Protein AF-0000000067869178 (afdb_homodimer)

Solvent-accessible surface area (backbone atoms only — not comparable to full-atom values): 8579 Å² total; per-residue (Å²): 127,66,72,53,71,64,56,54,31,45,49,52,43,50,52,49,53,50,51,53,52,54,49,51,58,49,53,71,69,46,73,56,57,66,69,58,47,52,54,50,48,51,38,49,52,51,16,49,52,48,25,44,60,53,48,52,48,79,88,42,44,68,65,45,37,72,76,40,59,76,63,56,64,69,78,104,126,63,72,54,72,65,56,54,32,46,49,52,42,50,52,48,53,50,52,52,51,55,49,50,58,50,52,71,68,45,74,57,56,68,71,58,47,52,54,50,48,51,37,50,51,51,16,49,51,46,28,45,60,54,50,53,50,79,88,42,44,67,66,45,37,71,76,41,59,77,63,56,64,68,79,104

Structure (mmCIF, N/CA/C/O backbone):
data_AF-0000000067869178-model_v1
#
loop_
_entity.id
_entity.type
_entity.pdbx_description
1 polymer 'Uncharacterized protein'
#
loop_
_atom_site.group_PDB
_atom_site.id
_atom_site.type_symbol
_atom_site.label_atom_id
_atom_site.label_alt_id
_atom_site.label_comp_id
_atom_site.label_asym_id
_atom_site.label_entity_id
_atom_site.label_seq_id
_atom_site.pdbx_PDB_ins_code
_atom_site.Cartn_x
_atom_site.Cartn_y
_atom_site.Cartn_z
_atom_site.occupancy
_atom_site.B_iso_or_equiv
_atom_site.auth_seq_id
_atom_site.auth_comp_id
_atom_site.auth_asym_id
_atom_site.auth_atom_id
_atom_site.pdbx_PDB_model_num
ATOM 1 N N . MET A 1 1 ? -2.314 26.312 0.357 1 51.25 1 MET A N 1
ATOM 2 C CA . MET A 1 1 ? -2.102 26.172 1.794 1 51.25 1 MET A CA 1
ATOM 3 C C . MET A 1 1 ? -1.409 24.844 2.115 1 51.25 1 MET A C 1
ATOM 5 O O . MET A 1 1 ? -1.562 23.875 1.383 1 51.25 1 MET A O 1
ATOM 9 N N . PRO A 1 2 ? -0.366 24.859 2.973 1 54.59 2 PRO A N 1
ATOM 10 C CA . PRO A 1 2 ? 0.33 23.609 3.252 1 54.59 2 PRO A CA 1
ATOM 11 C C . PRO A 1 2 ? -0.616 22.5 3.697 1 54.59 2 PRO A C 1
ATOM 13 O O . PRO A 1 2 ? -1.562 22.75 4.449 1 54.59 2 PRO A O 1
ATOM 16 N N . LYS A 1 3 ? -0.671 21.391 3.021 1 64.12 3 LYS A N 1
ATOM 17 C CA . LYS A 1 3 ? -1.489 20.266 3.473 1 64.12 3 LYS A CA 1
ATOM 18 C C . LYS A 1 3 ? -1.084 19.828 4.875 1 64.12 3 LYS A C 1
ATOM 20 O O . LYS A 1 3 ? 0.106 19.75 5.191 1 64.12 3 LYS A O 1
ATOM 25 N N . ASP A 1 4 ? -2.152 19.766 5.68 1 86.44 4 ASP A N 1
ATOM 26 C CA . ASP A 1 4 ? -1.905 19.219 7.008 1 86.44 4 ASP A CA 1
ATOM 27 C C . ASP A 1 4 ? -1.456 17.766 6.93 1 86.44 4 ASP A C 1
ATOM 29 O O . ASP A 1 4 ? -1.734 17.078 5.945 1 86.44 4 ASP A O 1
ATOM 33 N N . THR A 1 5 ? -0.575 17.297 7.809 1 92.81 5 THR A N 1
ATOM 34 C CA . THR A 1 5 ? -0.018 15.945 7.824 1 92.81 5 THR A CA 1
ATOM 35 C C . THR A 1 5 ? -1.129 14.898 7.762 1 92.81 5 THR A C 1
ATOM 37 O O . THR A 1 5 ? -0.971 13.859 7.133 1 92.81 5 THR A O 1
ATOM 40 N N . HIS A 1 6 ? -2.26 15.242 8.352 1 93.31 6 HIS A N 1
ATOM 41 C CA . HIS A 1 6 ? -3.324 14.242 8.336 1 93.31 6 HIS A CA 1
ATOM 42 C C . HIS A 1 6 ? -3.91 14.086 6.941 1 93.31 6 HIS A C 1
ATOM 44 O O . HIS A 1 6 ? -4.305 12.977 6.551 1 93.31 6 HIS A O 1
ATOM 50 N N . GLU A 1 7 ? -3.939 15.156 6.199 1 93.38 7 GLU A N 1
ATOM 51 C CA . GLU A 1 7 ? -4.469 15.086 4.84 1 93.38 7 GLU A CA 1
ATOM 52 C C . GLU A 1 7 ? -3.594 14.203 3.955 1 93.38 7 GLU A C 1
ATOM 54 O O . GLU A 1 7 ? -4.105 13.445 3.131 1 93.38 7 GLU A O 1
ATOM 59 N N . LEU A 1 8 ? -2.354 14.289 4.141 1 95.44 8 LEU A N 1
ATOM 60 C CA . LEU A 1 8 ? -1.423 13.477 3.369 1 95.44 8 LEU A CA 1
ATOM 61 C C . LEU A 1 8 ? -1.544 12 3.752 1 95.44 8 LEU A C 1
ATOM 63 O O . LEU A 1 8 ? -1.558 11.125 2.881 1 95.44 8 LEU A O 1
ATOM 67 N N . ARG A 1 9 ? -1.657 11.742 5.043 1 96.44 9 ARG A N 1
ATOM 68 C CA . ARG A 1 9 ? -1.846 10.367 5.492 1 96.44 9 ARG A CA 1
ATOM 69 C C . ARG A 1 9 ? -3.148 9.789 4.949 1 96.44 9 ARG A C 1
ATOM 71 O O . ARG A 1 9 ? -3.184 8.641 4.496 1 96.44 9 ARG A O 1
ATOM 78 N N . PHE A 1 10 ? -4.137 10.586 4.961 1 96.75 10 PHE A N 1
ATOM 79 C CA . PHE A 1 10 ? -5.434 10.141 4.469 1 96.75 10 PHE A CA 1
ATOM 80 C C . PHE A 1 10 ? -5.379 9.859 2.971 1 96.75 10 PHE A C 1
ATOM 82 O O . PHE A 1 10 ? -5.973 8.898 2.49 1 96.75 10 PHE A O 1
ATOM 89 N N . GLU A 1 11 ? -4.707 10.695 2.303 1 96.5 11 GLU A N 1
ATOM 90 C CA . GLU A 1 11 ? -4.57 10.5 0.862 1 96.5 11 GLU A CA 1
ATOM 91 C C . GLU A 1 11 ? -3.846 9.195 0.551 1 96.5 11 GLU A C 1
ATOM 93 O O . GLU A 1 11 ? -4.281 8.422 -0.31 1 96.5 11 GLU A O 1
ATOM 98 N N . LEU A 1 12 ? -2.738 8.969 1.253 1 97.69 12 LEU A N 1
ATOM 99 C CA . LEU A 1 12 ? -2.029 7.711 1.037 1 97.69 12 LEU A CA 1
ATOM 100 C C . LEU A 1 12 ? -2.91 6.52 1.402 1 97.69 12 LEU A C 1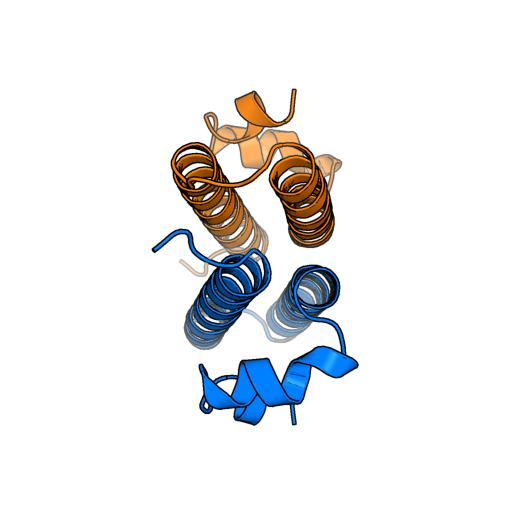
ATOM 102 O O . LEU A 1 12 ? -2.939 5.52 0.682 1 97.69 12 LEU A O 1
ATOM 106 N N . HIS A 1 13 ? -3.57 6.621 2.51 1 97.88 13 HIS A N 1
ATOM 107 C CA . HIS A 1 13 ? -4.508 5.574 2.908 1 97.88 13 HIS A CA 1
ATOM 108 C C . HIS A 1 13 ? -5.508 5.281 1.796 1 97.88 13 HIS A C 1
ATOM 110 O O . HIS A 1 13 ? -5.734 4.117 1.45 1 97.88 13 HIS A O 1
ATOM 116 N N . HIS A 1 14 ? -6.098 6.301 1.257 1 97.69 14 HIS A N 1
ATOM 117 C CA . HIS A 1 14 ? -7.074 6.152 0.185 1 97.69 14 HIS A CA 1
ATOM 118 C C . HIS A 1 14 ? -6.449 5.504 -1.046 1 97.69 14 HIS A C 1
ATOM 120 O O . HIS A 1 14 ? -7.051 4.617 -1.659 1 97.69 14 HIS A O 1
ATOM 126 N N . GLN A 1 15 ? -5.277 5.906 -1.408 1 98 15 GLN A N 1
ATOM 127 C CA . GLN A 1 15 ? -4.594 5.34 -2.564 1 98 15 GLN A CA 1
ATOM 128 C C . GLN A 1 15 ? -4.305 3.855 -2.359 1 98 15 GLN A C 1
ATOM 130 O O . GLN A 1 15 ? -4.434 3.057 -3.291 1 98 15 GLN A O 1
ATOM 135 N N . LEU A 1 16 ? -3.91 3.514 -1.132 1 98.25 16 LEU A N 1
ATOM 136 C CA . LEU A 1 16 ? -3.668 2.111 -0.808 1 98.25 16 LEU A CA 1
ATOM 137 C C . LEU A 1 16 ? -4.961 1.306 -0.884 1 98.25 16 LEU A C 1
ATOM 139 O O . LEU A 1 16 ? -4.984 0.218 -1.465 1 98.25 16 LEU A O 1
ATOM 143 N N . VAL A 1 17 ? -6.016 1.83 -0.285 1 97.44 17 VAL A N 1
ATOM 144 C CA . VAL A 1 17 ? -7.305 1.147 -0.325 1 97.44 17 VAL A CA 1
ATOM 145 C C . VAL A 1 17 ? -7.711 0.894 -1.774 1 97.44 17 VAL A C 1
ATOM 147 O O . VAL A 1 17 ? -8.133 -0.211 -2.123 1 97.44 17 VAL A O 1
ATOM 150 N N . THR A 1 18 ? -7.582 1.845 -2.582 1 97.88 18 THR A N 1
ATOM 151 C CA . THR A 1 18 ? -7.945 1.735 -3.992 1 97.88 18 THR A CA 1
ATOM 152 C C . THR A 1 18 ? -7.062 0.711 -4.699 1 97.88 18 THR A C 1
ATOM 154 O O . THR A 1 18 ? -7.559 -0.127 -5.453 1 97.88 18 THR A O 1
ATOM 157 N N . LEU A 1 19 ? -5.797 0.746 -4.465 1 98.31 19 LEU A N 1
ATOM 158 C CA . LEU A 1 19 ? -4.875 -0.198 -5.09 1 98.31 19 LEU A CA 1
ATOM 159 C C . LEU A 1 19 ? -5.219 -1.632 -4.703 1 98.31 19 LEU A C 1
ATOM 161 O O . LEU A 1 19 ? -5.301 -2.51 -5.562 1 98.31 19 LEU A O 1
ATOM 165 N N . TYR A 1 20 ? -5.418 -1.871 -3.432 1 97.75 20 TYR A N 1
ATOM 166 C CA . TYR A 1 20 ? -5.742 -3.219 -2.979 1 97.75 20 TYR A CA 1
ATOM 167 C C . TYR A 1 20 ? -7.078 -3.682 -3.549 1 97.75 20 TYR A C 1
ATOM 169 O O . TYR A 1 20 ? -7.234 -4.852 -3.91 1 97.75 20 TYR A O 1
ATOM 177 N N . ARG A 1 21 ? -8.07 -2.809 -3.582 1 96.06 21 ARG A N 1
ATOM 178 C CA . ARG A 1 21 ? -9.359 -3.146 -4.172 1 96.06 21 ARG A CA 1
ATOM 179 C C . ARG A 1 21 ? -9.211 -3.562 -5.629 1 96.06 21 ARG A C 1
ATOM 181 O O . ARG A 1 21 ? -9.734 -4.598 -6.043 1 96.06 21 ARG A O 1
ATOM 188 N N . ASP A 1 22 ? -8.508 -2.709 -6.406 1 96.12 22 ASP A N 1
ATOM 189 C CA . ASP A 1 22 ? -8.289 -3.012 -7.816 1 96.12 22 ASP A CA 1
ATOM 190 C C . ASP A 1 22 ? -7.559 -4.344 -7.984 1 96.12 22 ASP A C 1
ATOM 192 O O . ASP A 1 22 ? -7.859 -5.113 -8.898 1 96.12 22 ASP A O 1
ATOM 196 N N . PHE A 1 23 ? -6.621 -4.625 -7.086 1 96.75 23 PHE A N 1
ATOM 197 C CA . PHE A 1 23 ? -5.867 -5.867 -7.188 1 96.75 23 PHE A CA 1
ATOM 198 C C . PHE A 1 23 ? -6.758 -7.066 -6.891 1 96.75 23 PHE A C 1
ATOM 200 O O . PHE A 1 23 ? -6.66 -8.102 -7.555 1 96.75 23 PHE A O 1
ATOM 207 N N . PHE A 1 24 ? -7.641 -6.977 -5.93 1 95.44 24 PHE A N 1
ATOM 208 C CA . PHE A 1 24 ? -8.562 -8.055 -5.605 1 95.44 24 PHE A CA 1
ATOM 209 C C . PHE A 1 24 ? -9.5 -8.336 -6.773 1 95.44 24 PHE A C 1
ATOM 211 O O . PHE A 1 24 ? -9.844 -9.492 -7.039 1 95.44 24 PHE A O 1
ATOM 218 N N . ASP A 1 25 ? -9.914 -7.285 -7.422 1 93.44 25 ASP A N 1
ATOM 219 C CA . ASP A 1 25 ? -10.742 -7.469 -8.609 1 93.44 25 ASP A CA 1
ATOM 220 C C . ASP A 1 25 ? -10 -8.281 -9.672 1 93.44 25 ASP A C 1
ATOM 222 O O . ASP A 1 25 ? -10.586 -9.141 -10.328 1 93.44 25 ASP A O 1
ATOM 226 N N . ARG A 1 26 ? -8.75 -8.023 -9.773 1 91.31 26 ARG A N 1
ATOM 227 C CA . ARG A 1 26 ? -7.934 -8.758 -10.727 1 91.31 26 ARG A CA 1
ATOM 228 C C . ARG A 1 26 ? -7.754 -10.211 -10.289 1 91.31 26 ARG A C 1
ATOM 230 O O . ARG A 1 26 ? -7.684 -11.109 -11.125 1 91.31 26 ARG A O 1
ATOM 237 N N . LEU A 1 27 ? -7.617 -10.391 -8.984 1 91.69 27 LEU A N 1
ATOM 238 C CA . LEU A 1 27 ? -7.434 -11.742 -8.445 1 91.69 27 LEU A CA 1
ATOM 239 C C . LEU A 1 27 ? -8.625 -12.625 -8.789 1 91.69 27 LEU A C 1
ATOM 241 O O . LEU A 1 27 ? -8.461 -13.82 -9.07 1 91.69 27 LEU A O 1
ATOM 245 N N . VAL A 1 28 ? -9.789 -12.062 -8.742 1 88.12 28 VAL A N 1
ATOM 246 C CA . VAL A 1 28 ? -11.016 -12.797 -9.031 1 88.12 28 VAL A CA 1
ATOM 247 C C . VAL A 1 28 ? -10.977 -13.305 -10.477 1 88.12 28 VAL A C 1
ATOM 249 O O . VAL A 1 28 ? -11.5 -14.383 -10.781 1 88.12 28 VAL A O 1
ATOM 252 N N . GLU A 1 29 ? -10.305 -12.602 -11.273 1 87.62 29 GLU A N 1
ATOM 253 C CA . GLU A 1 29 ? -10.258 -12.93 -12.695 1 87.62 29 GLU A CA 1
ATOM 254 C C . GLU A 1 29 ? -9.062 -13.836 -13.008 1 87.62 29 GLU A C 1
ATOM 256 O O . GLU A 1 29 ? -8.945 -14.344 -14.125 1 87.62 29 GLU A O 1
ATOM 261 N N . ALA A 1 30 ? -8.391 -14 -11.906 1 86.88 30 ALA A N 1
ATOM 262 C CA . ALA A 1 30 ? -7.199 -14.805 -12.133 1 86.88 30 ALA A CA 1
ATOM 263 C C . ALA A 1 30 ? -7.539 -16.297 -12.141 1 86.88 30 ALA A C 1
ATOM 265 O O . ALA A 1 30 ? -8.453 -16.734 -11.438 1 86.88 30 ALA A O 1
ATOM 266 N N . ASP A 1 31 ? -7.246 -17.109 -13.141 1 86.31 31 ASP A N 1
ATOM 267 C CA . ASP A 1 31 ? -7.461 -18.547 -13.273 1 86.31 31 ASP A CA 1
ATOM 268 C C . ASP A 1 31 ? -6.566 -19.328 -12.305 1 86.31 31 ASP A C 1
ATOM 270 O O . ASP A 1 31 ? -5.695 -20.078 -12.734 1 86.31 31 ASP A O 1
ATOM 274 N N . LEU A 1 32 ? -6.871 -19.281 -10.945 1 90.62 32 LEU A N 1
ATOM 275 C CA . LEU A 1 32 ? -6.105 -19.969 -9.914 1 90.62 32 LEU A CA 1
ATOM 276 C C . LEU A 1 32 ? -6.91 -21.109 -9.32 1 90.62 32 LEU A C 1
ATOM 278 O O . LE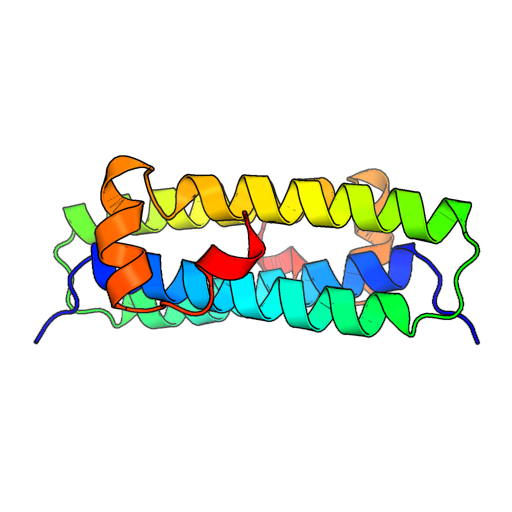U A 1 32 ? -8.141 -21.062 -9.297 1 90.62 32 LEU A O 1
ATOM 282 N N . ARG A 1 33 ? -6.109 -22.047 -8.914 1 91.19 33 ARG A N 1
ATOM 283 C CA . ARG A 1 33 ? -6.75 -23.109 -8.133 1 91.19 33 ARG A CA 1
ATOM 284 C C . ARG A 1 33 ? -7.301 -22.562 -6.82 1 91.19 33 ARG A C 1
ATOM 286 O O . ARG A 1 33 ? -6.691 -21.672 -6.203 1 91.19 33 ARG A O 1
ATOM 293 N N . ASP A 1 34 ? -8.297 -23.125 -6.355 1 87.38 34 ASP A N 1
ATOM 294 C CA . ASP A 1 34 ? -9.008 -22.625 -5.188 1 87.38 34 ASP A CA 1
ATOM 295 C C . ASP A 1 34 ? -8.07 -22.469 -3.992 1 87.38 34 ASP A C 1
ATOM 297 O O . ASP A 1 34 ? -8.047 -21.422 -3.35 1 87.38 34 ASP A O 1
ATOM 301 N N . GLY A 1 35 ? -7.34 -23.438 -3.639 1 90.19 35 GLY A N 1
ATOM 302 C CA . GLY A 1 35 ? -6.426 -23.375 -2.512 1 90.19 35 GLY A CA 1
ATOM 303 C C . GLY A 1 35 ? -5.375 -22.297 -2.66 1 90.19 35 GLY A C 1
ATOM 304 O O . GLY A 1 35 ? -5.055 -21.594 -1.695 1 90.19 35 GLY A O 1
ATOM 305 N N . ASP A 1 36 ? -4.918 -22.141 -3.805 1 92.62 36 ASP A N 1
ATOM 306 C CA . ASP A 1 36 ? -3.91 -21.125 -4.094 1 92.62 36 ASP A CA 1
ATOM 307 C C . ASP A 1 36 ? -4.504 -19.719 -4.012 1 92.62 36 ASP A C 1
ATOM 309 O O . ASP A 1 36 ? -3.869 -18.797 -3.496 1 92.62 36 ASP A O 1
ATOM 313 N N . ALA A 1 37 ? -5.695 -19.562 -4.523 1 92.62 37 ALA A N 1
ATOM 314 C CA . ALA A 1 37 ? -6.383 -18.281 -4.488 1 92.62 37 ALA A CA 1
ATOM 315 C C . ALA A 1 37 ? -6.668 -17.844 -3.053 1 92.62 37 ALA A C 1
ATOM 317 O O . ALA A 1 37 ? -6.488 -16.672 -2.705 1 92.62 37 ALA A O 1
ATOM 318 N N . ALA A 1 38 ? -7.078 -18.828 -2.262 1 93.62 38 ALA A N 1
ATOM 319 C CA . ALA A 1 38 ? -7.398 -18.516 -0.872 1 93.62 38 ALA A CA 1
ATOM 320 C C . ALA A 1 38 ? -6.152 -18.078 -0.105 1 93.62 38 ALA A C 1
ATOM 322 O O . ALA A 1 38 ? -6.195 -17.109 0.651 1 93.62 38 ALA A O 1
ATOM 323 N N . ARG A 1 39 ? -5.078 -18.797 -0.304 1 94.69 39 ARG A N 1
ATOM 324 C CA . ARG A 1 39 ? -3.83 -18.453 0.373 1 94.69 39 ARG A CA 1
ATOM 325 C C . ARG A 1 39 ? -3.314 -17.094 -0.074 1 94.69 39 ARG A C 1
ATOM 327 O O . ARG A 1 39 ? -2.861 -16.297 0.749 1 94.69 39 ARG A O 1
ATOM 334 N N . LEU A 1 40 ? -3.398 -16.828 -1.347 1 95.25 40 LEU A N 1
ATOM 335 C CA . LEU A 1 40 ? -2.99 -15.539 -1.874 1 95.25 40 LEU A CA 1
ATOM 336 C C . LEU A 1 40 ? -3.861 -14.422 -1.308 1 95.25 40 LEU A C 1
ATOM 338 O O . LEU A 1 40 ? -3.348 -13.391 -0.862 1 95.25 40 LEU A O 1
ATOM 342 N N . ALA A 1 41 ? -5.121 -14.633 -1.232 1 95.06 41 ALA A N 1
ATOM 343 C CA . ALA A 1 41 ? -6.039 -13.633 -0.693 1 95.06 41 ALA A CA 1
ATOM 344 C C . ALA A 1 41 ? -5.727 -13.328 0.77 1 95.06 41 ALA A C 1
ATOM 346 O O . ALA A 1 41 ? -5.734 -12.172 1.188 1 95.06 41 ALA A O 1
ATOM 347 N N . GLN A 1 42 ? -5.453 -14.352 1.444 1 95.81 42 GLN A N 1
ATOM 348 C CA . GLN A 1 42 ? -5.121 -14.18 2.855 1 95.81 42 GLN A CA 1
ATOM 349 C C . GLN A 1 42 ? -3.873 -13.32 3.025 1 95.81 42 GLN A C 1
ATOM 351 O O . GLN A 1 42 ? -3.842 -12.422 3.871 1 95.81 42 GLN A O 1
ATOM 356 N N . ARG A 1 43 ? -2.854 -13.586 2.281 1 96.06 43 ARG A N 1
ATOM 357 C CA . ARG A 1 43 ? -1.623 -12.805 2.352 1 96.06 43 ARG A CA 1
ATOM 358 C C . ARG A 1 43 ? -1.871 -11.359 1.946 1 96.06 43 ARG A C 1
ATOM 360 O O . ARG A 1 43 ? -1.336 -10.43 2.564 1 96.06 43 ARG A O 1
ATOM 367 N N . ILE A 1 44 ? -2.709 -11.172 0.965 1 96.88 44 ILE A N 1
ATOM 368 C CA . ILE A 1 44 ? -3.004 -9.828 0.478 1 96.88 44 ILE A CA 1
ATOM 369 C C . ILE A 1 44 ? -3.826 -9.07 1.518 1 96.88 44 ILE A C 1
ATOM 371 O O . ILE A 1 44 ? -3.582 -7.891 1.771 1 96.88 44 ILE A O 1
ATOM 375 N N . LEU A 1 45 ? -4.754 -9.766 2.137 1 96.44 45 LEU A N 1
ATOM 376 C CA . LEU A 1 45 ? -5.566 -9.156 3.182 1 96.44 45 LEU A CA 1
ATOM 377 C C . LEU A 1 45 ? -4.699 -8.734 4.367 1 96.44 45 LEU A C 1
ATOM 379 O O . LEU A 1 45 ? -4.875 -7.645 4.914 1 96.44 45 LEU A O 1
ATOM 383 N N . LEU A 1 46 ? -3.746 -9.562 4.766 1 96.31 46 LEU A N 1
ATOM 384 C CA . LEU A 1 46 ? -2.836 -9.234 5.859 1 96.31 46 LEU A CA 1
ATOM 385 C C . LEU A 1 46 ? -1.958 -8.039 5.496 1 96.31 46 LEU A C 1
ATOM 387 O O . LEU A 1 46 ? -1.765 -7.137 6.312 1 96.31 46 LEU A O 1
ATOM 391 N N . SER A 1 47 ? -1.449 -8.016 4.289 1 96.62 47 SER A N 1
ATOM 392 C CA . SER A 1 47 ? -0.673 -6.883 3.789 1 96.62 47 SER A CA 1
ATOM 393 C C . SER A 1 47 ? -1.466 -5.582 3.881 1 96.62 47 SER A C 1
ATOM 395 O O . SER A 1 47 ? -0.981 -4.59 4.43 1 96.62 47 SER A O 1
ATOM 397 N N . ARG A 1 48 ? -2.678 -5.621 3.436 1 97.12 48 ARG A N 1
ATOM 398 C CA . ARG A 1 48 ? -3.553 -4.453 3.434 1 97.12 48 ARG A CA 1
ATOM 399 C C . ARG A 1 48 ? -3.807 -3.959 4.852 1 97.12 48 ARG A C 1
ATOM 401 O O . ARG A 1 48 ? -3.668 -2.766 5.133 1 97.12 48 ARG A O 1
ATOM 408 N N . GLN A 1 49 ? -4.125 -4.863 5.691 1 95.06 49 GLN A N 1
ATOM 409 C CA . GLN A 1 49 ? -4.465 -4.512 7.066 1 95.06 49 GLN A CA 1
ATOM 410 C C . GLN A 1 49 ? -3.279 -3.859 7.773 1 95.06 49 GLN A C 1
ATOM 412 O O . GLN A 1 49 ? -3.432 -2.82 8.422 1 95.06 49 GLN A O 1
ATOM 417 N N . GLU A 1 50 ? -2.141 -4.41 7.641 1 95.06 50 GLU A N 1
ATOM 418 C CA . GLU A 1 50 ? -0.95 -3.895 8.305 1 95.06 50 GLU A CA 1
ATOM 419 C C . GLU A 1 50 ? -0.526 -2.553 7.719 1 95.06 50 GLU A C 1
ATOM 421 O O . GLU A 1 50 ? -0.059 -1.671 8.445 1 95.06 50 GLU A O 1
ATOM 426 N N . ALA A 1 51 ? -0.681 -2.389 6.449 1 96.5 51 ALA A N 1
ATOM 427 C CA . ALA A 1 51 ? -0.34 -1.132 5.789 1 96.5 51 ALA A CA 1
ATOM 428 C C . ALA A 1 51 ? -1.216 0.009 6.297 1 96.5 51 ALA A C 1
ATOM 430 O O . ALA A 1 51 ? -0.714 1.085 6.629 1 96.5 51 ALA A O 1
ATOM 431 N N . LEU A 1 52 ? -2.502 -0.267 6.398 1 96.44 52 LEU A N 1
ATOM 432 C CA . LEU A 1 52 ? -3.488 0.782 6.629 1 96.44 52 LEU A CA 1
ATOM 433 C C . LEU A 1 52 ? -3.506 1.2 8.094 1 96.44 52 LEU A C 1
ATOM 435 O O . LEU A 1 52 ? -3.73 2.371 8.406 1 96.44 52 LEU A O 1
ATOM 439 N N . LYS A 1 53 ? -3.24 0.291 8.961 1 93.94 53 LYS A N 1
ATOM 440 C CA . LYS A 1 53 ? -3.336 0.563 10.391 1 93.94 53 LYS A CA 1
ATOM 441 C C . LYS A 1 53 ? -2.328 1.629 10.812 1 93.94 53 LYS A C 1
ATOM 443 O O . LYS A 1 53 ? -2.547 2.342 11.797 1 93.94 53 LYS A O 1
ATOM 448 N N . GLN A 1 54 ? -1.261 1.889 10.102 1 92.94 54 GLN A N 1
ATOM 449 C CA . GLN A 1 54 ? -0.203 2.838 10.438 1 92.94 54 GLN A CA 1
ATOM 450 C C . GLN A 1 54 ? -0.57 4.25 9.984 1 92.94 54 GLN A C 1
ATOM 452 O O . GLN A 1 54 ? 0.042 5.227 10.422 1 92.94 54 GLN A O 1
ATOM 457 N N . LEU A 1 55 ? -1.557 4.355 9.148 1 96.56 55 LEU A N 1
ATOM 458 C CA . LEU A 1 55 ? -1.771 5.625 8.461 1 96.56 55 LEU A CA 1
ATOM 459 C C . LEU A 1 55 ? -2.943 6.383 9.07 1 96.56 55 LEU A C 1
ATOM 461 O O . LEU A 1 55 ? -2.926 7.617 9.141 1 96.56 55 LEU A O 1
ATOM 465 N N . VAL A 1 56 ? -3.914 5.664 9.508 1 95.31 56 VAL A N 1
ATOM 466 C CA . VAL A 1 56 ? -5.109 6.289 10.07 1 95.31 56 VAL A CA 1
ATOM 467 C C . VAL A 1 56 ? -5.434 5.652 11.414 1 95.31 56 VAL A C 1
ATOM 469 O O . VAL A 1 56 ? -5.742 4.461 11.492 1 95.31 56 VAL A O 1
ATOM 472 N N . ASP A 1 57 ? -5.371 6.457 12.406 1 92.88 57 ASP A N 1
ATOM 473 C CA . ASP A 1 57 ? -5.73 5.988 13.742 1 92.88 57 ASP A CA 1
ATOM 474 C C . ASP A 1 57 ? -7.242 5.82 13.875 1 92.88 57 ASP A C 1
ATOM 476 O O . ASP A 1 57 ? -8.008 6.535 13.219 1 92.88 57 ASP A O 1
ATOM 480 N N . PRO A 1 58 ? -7.555 4.918 14.75 1 93.62 58 PRO A N 1
ATOM 481 C CA . PRO A 1 58 ? -8.992 4.707 14.953 1 93.62 58 PRO A CA 1
ATOM 482 C C . PRO A 1 58 ? -9.734 6 15.273 1 93.62 58 PRO A C 1
ATOM 484 O O . PRO A 1 58 ? -10.859 6.207 14.812 1 93.62 58 PRO A O 1
ATOM 487 N N . GLU A 1 59 ? -9.141 6.863 15.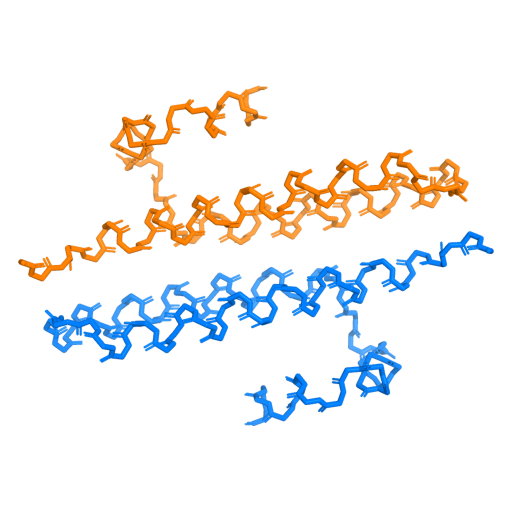984 1 95.44 59 GLU A N 1
ATOM 488 C CA . GLU A 1 59 ? -9.773 8.117 16.391 1 95.44 59 GLU A CA 1
ATOM 489 C C . GLU A 1 59 ? -9.93 9.062 15.195 1 95.44 59 GLU A C 1
ATOM 491 O O . GLU A 1 59 ? -10.695 10.031 15.266 1 95.44 59 GLU A O 1
ATOM 496 N N . GLU A 1 60 ? -9.25 8.797 14.141 1 95.5 60 GLU A N 1
ATOM 497 C CA . GLU A 1 60 ? -9.258 9.672 12.969 1 95.5 60 GLU A CA 1
ATOM 498 C C . GLU A 1 60 ? -10.195 9.141 11.891 1 95.5 60 GLU A C 1
ATOM 500 O O . GLU A 1 60 ? -10.453 9.812 10.898 1 95.5 60 GLU A O 1
ATOM 505 N N . LEU A 1 61 ? -10.719 7.969 12.141 1 94.81 61 LEU A N 1
ATOM 506 C CA . LEU A 1 61 ? -11.5 7.281 11.125 1 94.81 61 LEU A CA 1
ATOM 507 C C . LEU A 1 61 ? -12.719 8.109 10.727 1 94.81 61 LEU A C 1
ATOM 509 O O . LEU A 1 61 ? -13.047 8.211 9.539 1 94.81 61 LEU A O 1
ATOM 513 N N . PRO A 1 62 ? -13.375 8.734 11.648 1 94.5 62 PRO A N 1
ATOM 514 C CA . PRO A 1 62 ? -14.508 9.57 11.234 1 94.5 62 PRO A CA 1
ATOM 515 C C . PRO A 1 62 ? -14.094 10.703 10.305 1 94.5 62 PRO A C 1
ATOM 517 O O . PRO A 1 62 ? -14.781 10.977 9.32 1 94.5 62 PRO A O 1
ATOM 520 N N . ALA A 1 63 ? -13.031 11.375 10.586 1 95.44 63 ALA A N 1
ATOM 521 C CA . ALA A 1 63 ? -12.531 12.445 9.719 1 95.44 63 ALA A CA 1
ATOM 522 C C . ALA A 1 63 ? -12.133 11.898 8.352 1 95.44 63 ALA A C 1
ATOM 524 O O . ALA A 1 63 ? -12.391 12.523 7.328 1 95.44 63 ALA A O 1
ATOM 525 N N . TYR A 1 64 ? -11.492 10.703 8.359 1 96.69 64 TYR A N 1
ATOM 526 C CA . TYR A 1 64 ? -11.125 10.039 7.117 1 96.69 64 TYR A CA 1
ATOM 527 C C . TYR A 1 64 ? -12.359 9.75 6.273 1 96.69 64 TYR A C 1
ATOM 529 O O . TYR A 1 64 ? -12.375 10.016 5.066 1 96.69 64 TYR A O 1
ATOM 537 N N . ALA A 1 65 ? -13.383 9.203 6.875 1 95.38 65 ALA A N 1
ATOM 538 C CA . ALA A 1 65 ? -14.609 8.789 6.188 1 95.38 65 ALA A CA 1
ATOM 539 C C . ALA A 1 65 ? -15.32 9.984 5.566 1 95.38 65 ALA A C 1
ATOM 541 O O . ALA A 1 65 ? -16.031 9.844 4.574 1 95.38 65 ALA A O 1
ATOM 542 N N . GLN A 1 66 ? -15.148 11.133 6.164 1 95.75 66 GLN A N 1
ATOM 543 C CA . GLN A 1 66 ? -15.734 12.344 5.59 1 95.75 66 GLN A CA 1
ATOM 544 C C . GLN A 1 66 ? -15.102 12.664 4.242 1 95.75 66 GLN A C 1
ATOM 546 O O . GLN A 1 66 ? -15.781 13.133 3.326 1 95.75 66 GLN A O 1
ATOM 551 N N . LEU A 1 67 ? -13.859 12.414 4.121 1 95.31 67 LEU A N 1
ATOM 552 C CA . LEU A 1 67 ? -13.125 12.734 2.9 1 95.31 67 LEU A CA 1
ATOM 553 C C . LEU A 1 67 ? -13.289 11.625 1.863 1 95.31 67 LEU A C 1
ATOM 555 O O . LEU A 1 67 ? -13.344 11.906 0.662 1 95.31 67 LEU A O 1
ATOM 559 N N . TYR A 1 68 ? -13.289 10.477 2.383 1 96.69 68 TYR A N 1
ATOM 560 C CA . TYR A 1 68 ? -13.383 9.297 1.521 1 96.69 68 TYR A CA 1
ATOM 561 C C . TYR A 1 68 ? -14.523 8.383 1.963 1 96.69 68 TYR A C 1
ATOM 563 O O . TYR A 1 68 ? -14.289 7.25 2.381 1 96.69 68 TYR A O 1
ATOM 571 N N . PRO A 1 69 ? -15.695 8.664 1.745 1 93.56 69 PRO A N 1
ATOM 572 C CA . PRO A 1 69 ? -16.844 7.934 2.273 1 93.56 69 PRO A CA 1
ATOM 573 C C . 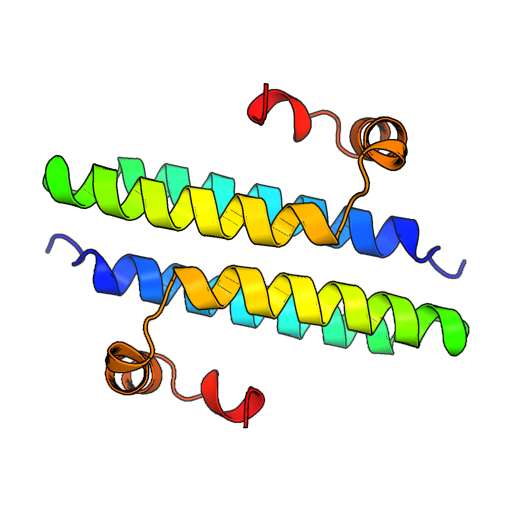PRO A 1 69 ? -17.016 6.551 1.651 1 93.56 69 PRO A C 1
ATOM 575 O O . PRO A 1 69 ? -17.531 5.637 2.293 1 93.56 69 PRO A O 1
ATOM 578 N N . ASP A 1 70 ? -16.5 6.293 0.517 1 92.19 70 ASP A N 1
ATOM 579 C CA . ASP A 1 70 ? -16.688 5.02 -0.174 1 92.19 70 ASP A CA 1
ATOM 580 C C . ASP A 1 70 ? -15.672 3.984 0.28 1 92.19 70 ASP A C 1
ATOM 582 O O . ASP A 1 70 ? -15.82 2.793 0.003 1 92.19 70 ASP A O 1
ATOM 586 N N . ASP A 1 71 ? -14.617 4.445 0.975 1 91 71 ASP A N 1
ATOM 587 C CA . ASP A 1 71 ? -13.57 3.516 1.382 1 91 71 ASP A CA 1
ATOM 588 C C . ASP A 1 71 ? -14.023 2.656 2.561 1 91 71 ASP A C 1
ATOM 590 O O . ASP A 1 71 ? -13.523 1.546 2.754 1 91 71 ASP A O 1
ATOM 594 N N . LEU A 1 72 ? -14.648 3.154 3.596 1 73.62 72 LEU A N 1
ATOM 595 C CA . LEU A 1 72 ? -15.047 2.432 4.797 1 73.62 72 LEU A CA 1
ATOM 596 C C . LEU A 1 72 ? -16.188 1.462 4.5 1 73.62 72 LEU A C 1
ATOM 598 O O . LEU A 1 72 ? -16.391 0.498 5.238 1 73.62 72 LEU A O 1
ATOM 602 N N . GLU A 1 73 ? -16.875 1.675 3.652 1 58.41 73 GLU A N 1
ATOM 603 C CA . GLU A 1 73 ? -17.922 0.703 3.375 1 58.41 73 GLU A CA 1
ATOM 604 C C . GLU A 1 73 ? -17.344 -0.685 3.119 1 58.41 73 GLU A C 1
ATOM 606 O O . GLU A 1 73 ? -17.984 -1.696 3.402 1 58.41 73 GLU A O 1
ATOM 611 N N . GLU A 1 74 ? -16.203 -0.747 2.746 1 50.53 74 GLU A N 1
ATOM 612 C CA . GLU A 1 74 ? -15.672 -2.068 2.416 1 50.53 74 GLU A CA 1
ATOM 613 C C . GLU A 1 74 ? -15.062 -2.74 3.641 1 50.53 74 GLU A C 1
ATOM 615 O O . GLU A 1 74 ? -14.812 -3.947 3.633 1 50.53 74 GLU A O 1
ATOM 620 N N . GLU A 1 75 ? -14.57 -2.055 4.605 1 46.81 75 GLU A N 1
ATOM 621 C CA . GLU A 1 75 ? -14.016 -2.744 5.766 1 46.81 75 GLU A CA 1
ATOM 622 C C . GLU A 1 75 ? -15.117 -3.203 6.715 1 46.81 75 GLU A C 1
ATOM 624 O O . GLU A 1 75 ? -14.852 -3.91 7.691 1 46.81 75 GLU A O 1
ATOM 629 N N . ALA A 1 76 ? -16.391 -2.85 6.582 1 35.53 76 ALA A N 1
ATOM 630 C CA . ALA A 1 76 ? -17.422 -3.35 7.48 1 35.53 76 ALA A CA 1
ATOM 631 C C . ALA A 1 76 ? -17.875 -4.754 7.082 1 35.53 76 ALA A C 1
ATOM 633 O O . ALA A 1 76 ? -17.938 -5.078 5.895 1 35.53 76 ALA A O 1
ATOM 634 N N . MET B 1 1 ? -1.708 -18.141 -20.016 1 50.94 1 MET B N 1
ATOM 635 C CA . MET B 1 1 ? -1.327 -19.109 -19 1 50.94 1 MET B CA 1
ATOM 636 C C . MET B 1 1 ? -1.624 -18.562 -17.594 1 50.94 1 MET B C 1
ATOM 638 O O . MET B 1 1 ? -1.594 -17.344 -17.375 1 50.94 1 MET B O 1
ATOM 642 N N . PRO B 1 2 ? -2.27 -19.375 -16.734 1 53.72 2 PRO B N 1
ATOM 643 C CA . PRO B 1 2 ? -2.607 -18.859 -15.414 1 53.72 2 PRO B CA 1
ATOM 644 C C . PRO B 1 2 ? -1.402 -18.266 -14.688 1 53.72 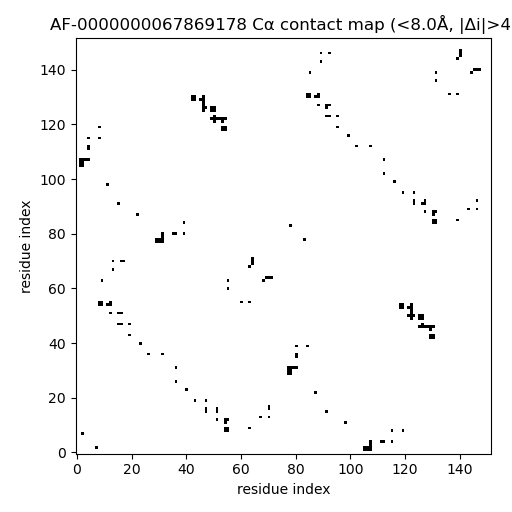2 PRO B C 1
ATOM 646 O O . PRO B 1 2 ? -0.297 -18.812 -14.773 1 53.72 2 PRO B O 1
ATOM 649 N N . LYS B 1 3 ? -1.435 -17.047 -14.312 1 64.06 3 LYS B N 1
ATOM 650 C CA . LYS B 1 3 ? -0.336 -16.484 -13.531 1 64.06 3 LYS B CA 1
ATOM 651 C C . LYS B 1 3 ? -0.13 -17.266 -12.234 1 64.06 3 LYS B C 1
ATOM 653 O O . LYS B 1 3 ? -1.098 -17.625 -11.57 1 64.06 3 LYS B O 1
ATOM 658 N N . ASP B 1 4 ? 1.16 -17.641 -12.094 1 86.44 4 ASP B N 1
ATOM 659 C CA . ASP B 1 4 ? 1.505 -18.281 -10.828 1 86.44 4 ASP B CA 1
ATOM 660 C C . ASP B 1 4 ? 1.303 -17.312 -9.656 1 86.44 4 ASP B C 1
ATOM 662 O O . ASP B 1 4 ? 1.327 -16.094 -9.844 1 86.44 4 ASP B O 1
ATOM 666 N N . THR B 1 5 ? 0.861 -17.766 -8.492 1 92.88 5 THR B N 1
ATOM 667 C CA . THR B 1 5 ? 0.577 -16.953 -7.309 1 92.88 5 THR B CA 1
ATOM 668 C C . THR B 1 5 ? 1.753 -16.047 -6.98 1 92.88 5 THR B C 1
ATOM 670 O O . THR B 1 5 ? 1.559 -14.906 -6.539 1 92.88 5 THR B O 1
ATOM 673 N N . HIS B 1 6 ? 2.957 -16.516 -7.273 1 93.31 6 HIS B N 1
ATOM 674 C CA . HIS B 1 6 ? 4.102 -15.672 -6.938 1 93.31 6 HIS B CA 1
ATOM 675 C C . HIS B 1 6 ? 4.176 -14.461 -7.855 1 93.31 6 HIS B C 1
ATOM 677 O O . HIS B 1 6 ? 4.586 -13.375 -7.426 1 93.31 6 HIS B O 1
ATOM 683 N N . GLU B 1 7 ? 3.762 -14.641 -9.086 1 93.38 7 GLU B N 1
ATOM 684 C CA . GLU B 1 7 ? 3.783 -13.523 -10.023 1 93.38 7 GLU B CA 1
ATOM 685 C C . GLU B 1 7 ? 2.812 -12.422 -9.594 1 93.38 7 GLU B C 1
ATOM 687 O O . GLU B 1 7 ? 3.123 -11.234 -9.711 1 93.38 7 GLU B O 1
ATOM 692 N N . LEU B 1 8 ? 1.715 -12.805 -9.125 1 95.44 8 LEU B N 1
ATOM 693 C CA . LEU B 1 8 ? 0.72 -11.844 -8.656 1 95.44 8 LEU B CA 1
ATOM 694 C C . LEU B 1 8 ? 1.205 -11.125 -7.406 1 95.44 8 LEU B C 1
ATOM 696 O O . LEU B 1 8 ? 1.055 -9.906 -7.289 1 95.44 8 LEU B O 1
ATOM 700 N N . ARG B 1 9 ? 1.804 -11.867 -6.492 1 96.44 9 ARG B N 1
ATOM 701 C CA . ARG B 1 9 ? 2.357 -11.242 -5.293 1 96.44 9 ARG B CA 1
ATOM 702 C C . ARG B 1 9 ? 3.465 -10.258 -5.652 1 96.44 9 ARG B C 1
ATOM 704 O O . ARG B 1 9 ? 3.523 -9.156 -5.102 1 96.44 9 ARG B O 1
ATOM 711 N N . PHE B 1 10 ? 4.25 -10.641 -6.57 1 96.69 10 PHE B N 1
ATOM 712 C CA . PHE B 1 10 ? 5.348 -9.773 -6.988 1 96.69 10 PHE B CA 1
ATOM 713 C C . PHE B 1 10 ? 4.82 -8.508 -7.652 1 96.69 10 PHE B C 1
ATOM 715 O O . PHE B 1 10 ? 5.355 -7.422 -7.445 1 96.69 10 PHE B O 1
ATOM 722 N N . GLU B 1 11 ? 3.838 -8.695 -8.422 1 96.44 11 GLU B N 1
ATOM 723 C CA . GLU B 1 11 ? 3.238 -7.539 -9.086 1 96.44 11 GLU B CA 1
ATOM 724 C C . GLU B 1 11 ? 2.674 -6.551 -8.062 1 96.44 11 GLU B C 1
ATOM 726 O O . GLU B 1 11 ? 2.904 -5.348 -8.164 1 96.44 11 GLU B O 1
ATOM 731 N N . LEU B 1 12 ? 1.931 -7.086 -7.105 1 97.69 12 LEU B N 1
ATOM 732 C CA . LEU B 1 12 ? 1.402 -6.199 -6.07 1 97.69 12 LEU B CA 1
ATOM 733 C C . LEU B 1 12 ? 2.533 -5.531 -5.297 1 97.69 12 LEU B C 1
ATOM 735 O O . LEU B 1 12 ? 2.473 -4.336 -5.008 1 97.69 12 LEU B O 1
ATOM 739 N N . HIS B 1 13 ? 3.512 -6.301 -4.945 1 97.81 13 HIS B N 1
ATOM 740 C CA . HIS B 1 13 ? 4.684 -5.746 -4.277 1 97.81 13 HIS B CA 1
ATOM 741 C C . HIS B 1 13 ? 5.27 -4.578 -5.066 1 97.81 13 HIS B C 1
ATOM 743 O O . HIS B 1 13 ? 5.539 -3.516 -4.508 1 97.81 13 HIS B O 1
ATOM 749 N N . HIS B 1 14 ? 5.457 -4.773 -6.328 1 97.69 14 HIS B N 1
ATOM 750 C CA . HIS B 1 14 ? 6.008 -3.742 -7.199 1 97.69 14 HIS B CA 1
ATOM 751 C C . HIS B 1 14 ? 5.105 -2.514 -7.238 1 97.69 14 HIS B C 1
ATOM 753 O O . HIS B 1 14 ? 5.59 -1.382 -7.172 1 97.69 14 HIS B O 1
ATOM 759 N N . GLN B 1 15 ? 3.834 -2.701 -7.348 1 98 15 GLN B N 1
ATOM 760 C CA . GLN B 1 15 ? 2.887 -1.593 -7.379 1 98 15 GLN B CA 1
ATOM 761 C C . GLN B 1 15 ? 2.928 -0.795 -6.078 1 98 15 GLN B C 1
ATOM 763 O O . GLN B 1 15 ? 2.85 0.435 -6.094 1 98 15 GLN B O 1
ATOM 768 N N . LEU B 1 16 ? 3.047 -1.524 -4.969 1 98.25 16 LEU B N 1
ATOM 769 C CA . LEU B 1 16 ? 3.158 -0.864 -3.674 1 98.25 16 LEU B CA 1
ATOM 770 C C . LEU B 1 16 ? 4.457 -0.068 -3.578 1 98.25 16 LEU B C 1
ATOM 772 O O . LEU B 1 16 ? 4.449 1.083 -3.137 1 98.25 16 LEU B O 1
ATOM 776 N N . VAL B 1 17 ? 5.562 -0.679 -3.973 1 97.38 17 VAL B N 1
ATOM 777 C CA . VAL B 1 17 ? 6.848 0.011 -3.951 1 97.38 17 VAL B CA 1
ATOM 778 C C . VAL B 1 17 ? 6.758 1.301 -4.766 1 97.38 17 VAL B C 1
ATOM 780 O O . VAL B 1 17 ? 7.207 2.357 -4.316 1 97.38 17 VAL B O 1
ATOM 783 N N . THR B 1 18 ? 6.191 1.232 -5.875 1 97.88 18 THR B N 1
ATOM 784 C CA . THR B 1 18 ? 6.051 2.389 -6.754 1 97.88 18 THR B CA 1
ATOM 785 C C . THR B 1 18 ? 5.152 3.445 -6.121 1 97.88 18 THR B C 1
ATOM 787 O O . THR B 1 18 ? 5.48 4.633 -6.129 1 97.88 18 THR B O 1
ATOM 790 N N . LEU B 1 19 ? 4.059 3.051 -5.566 1 98.25 19 LEU B N 1
ATOM 791 C CA . LEU B 1 19 ? 3.139 3.984 -4.93 1 98.25 19 LEU B CA 1
ATOM 792 C C . LEU B 1 19 ? 3.822 4.719 -3.777 1 98.25 19 LEU B C 1
ATOM 794 O O . LEU B 1 19 ? 3.734 5.941 -3.678 1 98.25 19 LEU B O 1
ATOM 798 N N . TYR B 1 20 ? 4.496 3.99 -2.92 1 97.75 20 TYR B N 1
ATOM 799 C CA . TYR B 1 20 ? 5.168 4.613 -1.785 1 97.75 20 TYR B CA 1
ATOM 800 C C . TYR B 1 20 ? 6.281 5.547 -2.254 1 97.75 20 TYR B C 1
ATOM 802 O O . TYR B 1 20 ? 6.488 6.613 -1.673 1 97.75 20 TYR B O 1
ATOM 810 N N . ARG B 1 21 ? 7.039 5.141 -3.262 1 96.06 21 ARG B N 1
ATOM 811 C CA . ARG B 1 21 ? 8.078 5.996 -3.818 1 96.06 21 ARG B CA 1
ATOM 812 C C . ARG B 1 21 ? 7.496 7.312 -4.324 1 96.06 21 ARG B C 1
ATOM 814 O O . ARG B 1 21 ? 8 8.391 -4.004 1 96.06 21 ARG B O 1
ATOM 821 N N . ASP B 1 22 ? 6.441 7.199 -5.152 1 96.06 22 ASP B N 1
ATOM 822 C CA . ASP B 1 22 ? 5.789 8.391 -5.688 1 96.06 22 ASP B CA 1
ATOM 823 C C . ASP B 1 22 ? 5.273 9.289 -4.566 1 96.06 22 ASP B C 1
ATOM 825 O O . ASP B 1 22 ? 5.355 10.516 -4.652 1 96.06 22 ASP B O 1
ATOM 829 N N . PHE B 1 23 ? 4.777 8.664 -3.5 1 96.75 23 PHE B N 1
ATOM 830 C CA . PHE B 1 23 ? 4.242 9.453 -2.393 1 96.75 23 PHE B CA 1
ATOM 831 C C . PHE B 1 23 ? 5.363 10.18 -1.654 1 96.75 23 PHE B C 1
ATOM 833 O O . PHE B 1 23 ? 5.207 11.336 -1.265 1 96.75 23 PHE B O 1
ATOM 840 N N . PHE B 1 24 ? 6.492 9.57 -1.458 1 95.44 24 PHE B N 1
ATOM 841 C CA . PHE B 1 24 ? 7.633 10.203 -0.805 1 95.44 24 PHE B CA 1
ATOM 842 C C . PHE B 1 24 ? 8.133 11.383 -1.619 1 95.44 24 PHE B C 1
ATOM 844 O O . PHE B 1 24 ? 8.547 12.406 -1.055 1 95.44 24 PHE B O 1
ATOM 851 N N . ASP B 1 25 ? 8.117 11.227 -2.902 1 93.44 25 ASP B N 1
ATOM 852 C CA . ASP B 1 25 ? 8.5 12.344 -3.76 1 93.44 25 ASP B CA 1
ATOM 853 C C . ASP B 1 25 ? 7.574 13.539 -3.541 1 93.44 25 ASP B C 1
ATOM 855 O O . ASP B 1 25 ? 8.031 14.688 -3.514 1 93.44 25 ASP B O 1
ATOM 859 N N . ARG B 1 26 ? 6.352 13.25 -3.35 1 91.38 26 ARG B N 1
ATOM 860 C CA . ARG B 1 26 ? 5.379 14.305 -3.096 1 91.38 26 ARG B CA 1
ATOM 861 C C . ARG B 1 26 ? 5.598 14.93 -1.722 1 91.38 26 ARG B C 1
ATOM 863 O O . ARG B 1 26 ? 5.383 16.125 -1.539 1 91.38 26 ARG B O 1
ATOM 870 N N . LEU B 1 27 ? 5.957 14.086 -0.778 1 91.69 27 LEU B N 1
ATOM 871 C CA . LEU B 1 27 ? 6.191 14.562 0.578 1 91.69 27 LEU B CA 1
ATOM 872 C C . LEU B 1 27 ? 7.312 15.602 0.602 1 91.69 27 LEU B C 1
ATOM 874 O O . LEU B 1 27 ? 7.254 16.562 1.359 1 91.69 27 LEU B O 1
ATOM 878 N N . VAL B 1 28 ? 8.312 15.375 -0.178 1 88.19 28 VAL B N 1
ATOM 879 C CA . VAL B 1 28 ? 9.453 16.281 -0.25 1 88.19 28 VAL B CA 1
ATOM 880 C C . VAL B 1 28 ? 9 17.656 -0.718 1 88.19 28 VAL B C 1
ATOM 882 O O . VAL B 1 28 ? 9.547 18.672 -0.299 1 88.19 28 VAL B O 1
ATOM 885 N N . GLU B 1 29 ? 7.98 17.656 -1.45 1 87.75 29 GLU B N 1
ATOM 886 C CA . GLU B 1 29 ? 7.488 18.906 -2.025 1 87.75 29 GLU B CA 1
ATOM 887 C C . GLU B 1 29 ? 6.414 19.531 -1.143 1 87.75 29 GLU B C 1
ATOM 889 O O . GLU B 1 29 ? 5.98 20.656 -1.392 1 87.75 29 GLU B O 1
ATOM 894 N N . ALA B 1 30 ? 6.219 18.719 -0.131 1 86.88 30 ALA B N 1
ATOM 895 C CA . ALA B 1 30 ? 5.16 19.234 0.738 1 86.88 30 ALA B CA 1
ATOM 896 C C . ALA B 1 30 ? 5.695 20.297 1.693 1 86.88 30 ALA B C 1
ATOM 898 O O . ALA B 1 30 ? 6.852 20.234 2.119 1 86.88 30 ALA B O 1
ATOM 899 N N . ASP B 1 31 ? 5.266 21.516 1.746 1 86.75 31 ASP B N 1
ATOM 900 C CA . ASP B 1 31 ? 5.633 22.625 2.629 1 86.75 31 ASP B CA 1
ATOM 901 C C . ASP B 1 31 ? 5.266 22.312 4.078 1 86.75 31 ASP B C 1
ATOM 903 O O . ASP B 1 31 ? 4.434 23 4.676 1 86.75 31 ASP B O 1
ATOM 907 N N . LEU B 1 32 ? 5.992 21.328 4.742 1 90.75 32 LEU B N 1
ATOM 908 C CA . LEU B 1 32 ? 5.754 20.938 6.125 1 90.75 32 LEU B CA 1
ATOM 909 C C . LEU B 1 32 ? 6.895 21.391 7.027 1 90.75 32 LEU B C 1
ATOM 911 O O . LEU B 1 32 ? 8.031 21.516 6.574 1 90.75 32 LEU B O 1
ATOM 915 N N . ARG B 1 33 ? 6.453 21.594 8.227 1 91.5 33 ARG B N 1
ATOM 916 C CA . ARG B 1 33 ? 7.488 21.828 9.22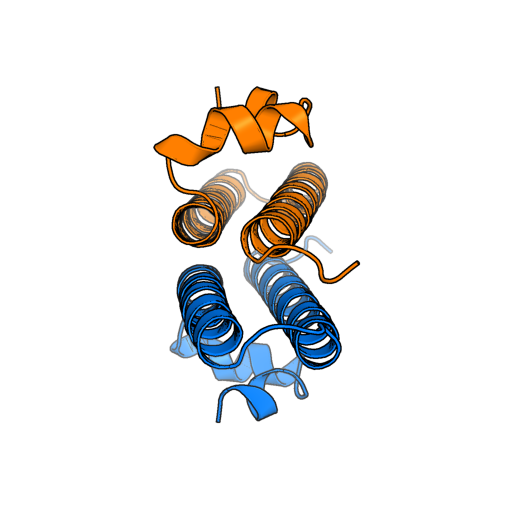7 1 91.5 33 ARG B CA 1
ATOM 917 C C . ARG B 1 33 ? 8.359 20.578 9.414 1 91.5 33 ARG B C 1
ATOM 919 O O . ARG B 1 33 ? 7.863 19.453 9.359 1 91.5 33 ARG B O 1
ATOM 926 N N . ASP B 1 34 ? 9.547 20.781 9.773 1 88.19 34 ASP B N 1
ATOM 927 C CA . ASP B 1 34 ? 10.531 19.703 9.852 1 88.19 34 ASP B CA 1
ATOM 928 C C . ASP B 1 34 ? 10.047 18.594 10.773 1 88.19 34 ASP B C 1
ATOM 930 O O . ASP B 1 34 ? 10.07 17.406 10.406 1 88.19 34 ASP B O 1
ATOM 934 N N . GLY B 1 35 ? 9.648 18.875 11.953 1 90.62 35 GLY B N 1
ATOM 935 C CA . GLY B 1 35 ? 9.18 17.859 12.891 1 90.62 35 GLY B CA 1
ATOM 936 C C . GLY B 1 35 ? 7.984 17.078 12.375 1 90.62 35 GLY B C 1
ATOM 937 O O . GLY B 1 35 ? 7.918 15.859 12.547 1 90.62 35 GLY B O 1
ATOM 938 N N . ASP B 1 36 ? 7.125 17.734 11.742 1 92.88 36 ASP B N 1
ATOM 939 C CA . ASP B 1 36 ? 5.934 17.109 11.188 1 92.88 36 ASP B CA 1
ATOM 940 C C . ASP B 1 36 ? 6.285 16.203 10.008 1 92.88 36 ASP B C 1
ATOM 942 O O . ASP B 1 36 ? 5.727 15.117 9.867 1 92.88 36 ASP B O 1
ATOM 946 N N . ALA B 1 37 ? 7.18 16.672 9.188 1 92.75 37 ALA B N 1
ATOM 947 C CA . ALA B 1 37 ? 7.617 15.891 8.031 1 92.75 37 ALA B CA 1
ATOM 948 C C . ALA B 1 37 ? 8.312 14.602 8.469 1 92.75 37 ALA B C 1
ATOM 950 O O . ALA B 1 37 ? 8.07 13.539 7.891 1 92.75 37 ALA B O 1
ATOM 951 N N . ALA B 1 38 ? 9.125 14.75 9.5 1 93.88 38 ALA B N 1
ATOM 952 C CA . ALA B 1 38 ? 9.859 13.586 9.984 1 93.88 38 ALA B CA 1
ATOM 953 C C . ALA B 1 38 ? 8.898 12.539 10.555 1 93.88 38 ALA B C 1
ATOM 955 O O . ALA B 1 38 ? 9.047 11.344 10.289 1 93.88 38 ALA B O 1
ATOM 956 N N . ARG B 1 39 ? 7.957 13 11.328 1 94.75 39 ARG B N 1
ATOM 957 C CA . ARG B 1 39 ? 6.984 12.086 11.922 1 94.75 39 ARG B CA 1
ATOM 958 C C . ARG B 1 39 ? 6.133 11.414 10.852 1 94.75 39 ARG B C 1
ATOM 960 O O . ARG B 1 39 ? 5.867 10.219 10.922 1 94.75 39 ARG B O 1
ATOM 967 N N . LEU B 1 40 ? 5.715 12.172 9.883 1 95.25 40 LEU B N 1
ATOM 968 C CA . LEU B 1 40 ? 4.949 11.617 8.773 1 95.25 40 LEU B CA 1
ATOM 969 C C . LEU B 1 40 ? 5.773 10.602 7.992 1 95.25 40 LEU B C 1
ATOM 971 O O . LEU B 1 40 ? 5.293 9.508 7.688 1 95.25 40 LEU B O 1
ATOM 975 N N . ALA B 1 41 ? 6.996 10.891 7.75 1 95.06 41 ALA B N 1
ATOM 976 C CA . ALA B 1 41 ? 7.871 9.977 7.023 1 95.06 41 ALA B CA 1
ATOM 977 C C . ALA B 1 41 ? 8.047 8.664 7.781 1 95.06 41 ALA B C 1
ATOM 979 O O . ALA B 1 41 ? 8.008 7.59 7.184 1 95.06 41 ALA B O 1
ATOM 980 N N . GLN B 1 42 ? 8.203 8.82 9.016 1 95.81 42 GLN B N 1
ATOM 981 C CA . GLN B 1 42 ? 8.352 7.629 9.844 1 95.81 42 GLN B CA 1
ATOM 982 C C . GLN B 1 42 ? 7.125 6.73 9.758 1 95.81 42 GLN B C 1
ATOM 984 O O . GLN B 1 42 ? 7.246 5.512 9.617 1 95.81 42 GLN B O 1
ATOM 989 N N . ARG B 1 43 ? 5.957 7.289 9.867 1 96.06 43 ARG B N 1
ATOM 990 C CA . ARG B 1 43 ? 4.719 6.523 9.766 1 96.06 43 ARG B CA 1
ATOM 991 C C . ARG B 1 43 ? 4.578 5.891 8.383 1 96.06 43 ARG B C 1
ATOM 993 O O . ARG B 1 43 ? 4.148 4.738 8.266 1 96.06 43 ARG B O 1
ATOM 1000 N N . ILE B 1 44 ? 4.98 6.609 7.387 1 96.94 44 ILE B N 1
ATOM 1001 C CA . ILE B 1 44 ? 4.871 6.113 6.02 1 96.94 44 ILE B CA 1
ATOM 1002 C C . ILE B 1 44 ? 5.871 4.98 5.805 1 96.94 44 ILE B C 1
ATOM 1004 O O . ILE B 1 44 ? 5.547 3.967 5.176 1 96.94 44 ILE B O 1
ATOM 1008 N N . LEU B 1 45 ? 7.059 5.148 6.34 1 96.38 45 LEU B N 1
ATOM 1009 C CA . LEU B 1 45 ? 8.07 4.102 6.23 1 96.38 45 LEU B CA 1
ATOM 1010 C C . LEU B 1 45 ? 7.613 2.826 6.93 1 96.38 45 LEU B C 1
ATOM 1012 O O . LEU B 1 45 ? 7.793 1.727 6.402 1 96.38 45 LEU B O 1
ATOM 1016 N N . LEU B 1 46 ? 6.988 2.932 8.094 1 96.31 46 LEU B N 1
ATOM 1017 C CA . LEU B 1 46 ? 6.469 1.775 8.812 1 96.31 46 LEU B CA 1
ATOM 1018 C C . LEU B 1 46 ? 5.344 1.105 8.031 1 96.31 46 LEU B C 1
ATOM 1020 O O . LEU B 1 46 ? 5.301 -0.122 7.926 1 96.31 46 LEU B O 1
ATOM 1024 N N . SER B 1 47 ? 4.449 1.889 7.473 1 96.56 47 SER B N 1
ATOM 1025 C CA . SER B 1 47 ? 3.383 1.37 6.621 1 96.56 47 SER B CA 1
ATOM 1026 C C . SER B 1 47 ? 3.945 0.566 5.457 1 96.56 47 SER B C 1
ATOM 1028 O O . SER B 1 47 ? 3.521 -0.565 5.211 1 96.56 47 SER B O 1
ATOM 1030 N N . ARG B 1 48 ? 4.93 1.109 4.805 1 97.12 48 ARG B N 1
ATOM 1031 C CA . ARG B 1 48 ? 5.559 0.466 3.656 1 97.12 48 ARG B CA 1
ATOM 1032 C C . ARG B 1 48 ? 6.188 -0.867 4.051 1 97.12 48 ARG B C 1
ATOM 1034 O O . ARG B 1 48 ? 5.973 -1.882 3.385 1 97.12 48 ARG B O 1
ATOM 1041 N N . GLN B 1 49 ? 6.91 -0.835 5.102 1 95.06 49 GLN B N 1
ATOM 1042 C CA . GLN B 1 49 ? 7.613 -2.031 5.555 1 95.06 49 GLN B CA 1
ATOM 1043 C C . GLN B 1 49 ? 6.633 -3.154 5.883 1 95.06 49 GLN B C 1
ATOM 1045 O O . GLN B 1 49 ? 6.824 -4.297 5.461 1 95.06 49 GLN B O 1
ATOM 1050 N N . GLU B 1 50 ? 5.605 -2.844 6.574 1 95 50 GLU B N 1
ATOM 1051 C CA . GLU B 1 50 ? 4.617 -3.842 6.973 1 95 50 GLU B CA 1
ATOM 1052 C C . GLU B 1 50 ? 3.846 -4.367 5.766 1 95 50 GLU B C 1
ATOM 1054 O O . GLU B 1 50 ? 3.518 -5.551 5.699 1 95 50 GLU B O 1
ATOM 1059 N N . ALA B 1 51 ? 3.557 -3.518 4.836 1 96.44 51 ALA B N 1
ATOM 1060 C CA . ALA B 1 51 ? 2.848 -3.918 3.623 1 96.44 51 ALA B CA 1
ATOM 1061 C C . ALA B 1 51 ? 3.658 -4.93 2.82 1 96.44 51 ALA B C 1
ATOM 1063 O O . ALA B 1 51 ? 3.129 -5.953 2.383 1 96.44 51 ALA B O 1
ATOM 1064 N N . LEU B 1 52 ? 4.941 -4.656 2.693 1 96.38 52 LEU B N 1
ATOM 1065 C CA . LEU B 1 52 ? 5.785 -5.379 1.745 1 96.38 52 LEU B CA 1
ATOM 1066 C C . LEU B 1 52 ? 6.227 -6.719 2.322 1 96.38 52 LEU B C 1
ATOM 1068 O O . LEU B 1 52 ? 6.363 -7.703 1.59 1 96.38 52 LEU B O 1
ATOM 1072 N N . LYS B 1 53 ? 6.398 -6.777 3.586 1 93.81 53 LYS B N 1
ATOM 1073 C CA . LYS B 1 53 ? 6.945 -7.973 4.219 1 93.81 53 LYS B CA 1
ATOM 1074 C C . LYS B 1 53 ? 6.016 -9.164 4.035 1 93.81 53 LYS B C 1
ATOM 1076 O O . LYS B 1 53 ? 6.469 -10.312 4.02 1 93.81 53 LYS B O 1
ATOM 1081 N N . GLN B 1 54 ? 4.738 -9.023 3.807 1 92.56 54 GLN B N 1
ATOM 1082 C CA . GLN B 1 54 ? 3.746 -10.086 3.674 1 92.56 54 GLN B CA 1
ATOM 1083 C C . GLN B 1 54 ? 3.717 -10.633 2.25 1 92.56 54 GLN B C 1
ATOM 1085 O O . GLN B 1 54 ? 3.168 -11.711 2.006 1 92.56 54 GLN B O 1
ATOM 1090 N N . LEU B 1 55 ? 4.316 -9.938 1.332 1 96.5 55 LEU B N 1
ATOM 1091 C CA . LEU B 1 55 ? 4.066 -10.242 -0.073 1 96.5 55 LEU B CA 1
ATOM 1092 C C . LEU B 1 55 ? 5.238 -11 -0.68 1 96.5 55 LEU B C 1
ATOM 1094 O O . LEU B 1 55 ? 5.043 -11.867 -1.541 1 96.5 55 LEU B O 1
ATOM 1098 N N . VAL B 1 56 ? 6.41 -10.695 -0.233 1 95.25 56 VAL B N 1
ATOM 1099 C CA . VAL B 1 56 ? 7.605 -11.336 -0.775 1 95.25 56 VAL B CA 1
ATOM 1100 C C . VAL B 1 56 ? 8.477 -11.867 0.366 1 95.25 56 VAL B C 1
ATOM 1102 O O . VAL B 1 56 ? 8.977 -11.086 1.178 1 95.25 56 VAL B O 1
ATOM 1105 N N . ASP B 1 57 ? 8.625 -13.133 0.375 1 93.06 57 ASP B N 1
ATOM 1106 C CA . ASP B 1 57 ? 9.492 -13.75 1.374 1 93.06 57 ASP B CA 1
ATOM 1107 C C . ASP B 1 57 ? 10.961 -13.5 1.052 1 93.06 57 ASP B C 1
ATOM 1109 O O . ASP B 1 57 ? 11.328 -13.367 -0.116 1 93.06 57 ASP B O 1
ATOM 1113 N N . PRO B 1 58 ? 11.688 -13.5 2.121 1 93.81 58 PRO B N 1
ATOM 1114 C CA . PRO B 1 58 ? 13.125 -13.289 1.896 1 93.81 58 PRO B CA 1
ATOM 1115 C C . PRO B 1 58 ? 13.711 -14.266 0.882 1 93.81 58 PRO B C 1
ATOM 1117 O O . PRO B 1 58 ? 14.562 -13.875 0.071 1 93.81 58 PRO B O 1
ATOM 1120 N N . GLU B 1 59 ? 13.266 -15.453 0.878 1 95.44 59 GLU B N 1
ATOM 1121 C CA . GLU B 1 59 ? 13.789 -16.484 -0.019 1 95.44 59 GLU B CA 1
ATOM 1122 C C . GLU B 1 59 ? 13.375 -16.203 -1.464 1 95.44 59 GLU B C 1
ATOM 1124 O O . GLU B 1 59 ? 13.953 -16.781 -2.395 1 95.44 59 GLU B O 1
ATOM 1129 N N . GLU B 1 60 ? 12.43 -15.375 -1.65 1 95.44 60 GLU B N 1
ATOM 1130 C CA . GLU B 1 60 ? 11.898 -15.086 -2.979 1 95.44 60 GLU B CA 1
ATOM 1131 C C . GLU B 1 60 ? 12.484 -13.797 -3.547 1 95.44 60 GLU B C 1
ATOM 1133 O O . GLU B 1 60 ? 12.273 -13.477 -4.719 1 95.44 60 GLU B O 1
ATOM 1138 N N . LEU B 1 61 ? 13.234 -13.109 -2.729 1 94.75 61 LEU B N 1
ATOM 1139 C CA . LEU B 1 61 ? 13.727 -11.789 -3.092 1 94.75 61 LEU B CA 1
ATOM 1140 C C . LEU B 1 61 ? 14.586 -11.852 -4.348 1 94.75 61 LEU B C 1
ATOM 1142 O O . LEU B 1 61 ? 14.453 -11 -5.238 1 94.75 61 LEU B O 1
ATOM 1146 N N . PRO B 1 62 ? 15.414 -12.844 -4.5 1 94.56 62 PRO B N 1
ATOM 1147 C CA . PRO B 1 62 ? 16.188 -12.922 -5.742 1 94.56 62 PRO B CA 1
ATOM 1148 C C . PRO B 1 62 ? 15.297 -13.055 -6.977 1 94.56 62 PRO B C 1
ATOM 1150 O O . PRO B 1 62 ? 15.555 -12.414 -8 1 94.56 62 PRO B O 1
ATOM 1153 N N . ALA B 1 63 ? 1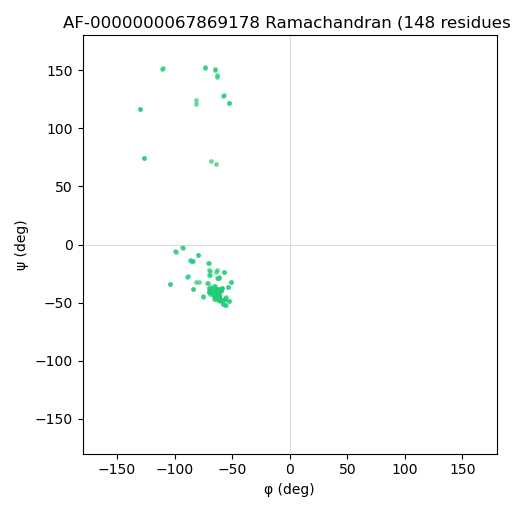4.305 -13.859 -6.93 1 95.5 63 ALA B N 1
ATOM 1154 C CA . ALA B 1 63 ? 13.375 -14.016 -8.047 1 95.5 63 ALA B CA 1
ATOM 1155 C C . ALA B 1 63 ? 12.617 -12.719 -8.312 1 95.5 63 ALA B C 1
ATOM 1157 O O . ALA B 1 63 ? 12.406 -12.352 -9.469 1 95.5 63 ALA B O 1
ATOM 1158 N N . TYR B 1 64 ? 12.203 -12.047 -7.234 1 96.69 64 TYR B N 1
ATOM 1159 C CA . TYR B 1 64 ? 11.547 -10.75 -7.355 1 96.69 64 TYR B CA 1
ATOM 1160 C C . TYR B 1 64 ? 12.445 -9.75 -8.062 1 96.69 64 TYR B C 1
ATOM 1162 O O . TYR B 1 64 ? 12 -9.039 -8.969 1 96.69 64 TYR B O 1
ATOM 1170 N N . ALA B 1 65 ? 13.688 -9.648 -7.664 1 95.38 65 ALA B N 1
ATOM 1171 C CA . ALA B 1 65 ? 14.648 -8.68 -8.188 1 95.38 65 ALA B CA 1
ATOM 1172 C C . ALA B 1 65 ? 14.906 -8.906 -9.672 1 95.38 65 ALA B C 1
ATOM 1174 O O . ALA B 1 65 ? 15.25 -7.969 -10.398 1 95.38 65 ALA B O 1
ATOM 1175 N N . GLN B 1 66 ? 14.766 -10.125 -10.102 1 95.88 66 GLN B N 1
ATOM 1176 C CA . GLN B 1 66 ? 14.914 -10.414 -11.523 1 95.88 66 GLN B CA 1
ATOM 1177 C C . GLN B 1 66 ? 13.812 -9.75 -12.336 1 95.88 66 GLN B C 1
ATOM 1179 O O . GLN B 1 66 ? 14.055 -9.281 -13.453 1 95.88 66 GLN B O 1
ATOM 1184 N N . LEU B 1 67 ? 12.68 -9.688 -11.797 1 95.31 67 LEU B N 1
ATOM 1185 C CA . LEU B 1 67 ? 11.531 -9.125 -12.492 1 95.31 67 LEU B CA 1
ATOM 1186 C C . LEU B 1 67 ? 11.492 -7.609 -12.359 1 95.31 67 LEU B C 1
ATOM 1188 O O . LEU B 1 67 ? 11.07 -6.906 -13.273 1 95.31 67 LEU B O 1
ATOM 1192 N N . TYR B 1 68 ? 11.852 -7.207 -11.203 1 96.69 68 TYR B N 1
ATOM 1193 C CA . TYR B 1 68 ? 11.828 -5.785 -10.883 1 96.69 68 TYR B CA 1
ATOM 1194 C C . TYR B 1 68 ? 13.172 -5.32 -10.352 1 96.69 68 TYR B C 1
ATOM 1196 O O . TYR B 1 68 ? 13.281 -4.91 -9.188 1 96.69 68 TYR B O 1
ATOM 1204 N N . PRO B 1 69 ? 14.148 -5.164 -11.094 1 93.56 69 PRO B N 1
ATOM 1205 C CA . PRO B 1 69 ? 15.516 -4.883 -10.648 1 93.56 69 PRO B CA 1
ATOM 1206 C C . PRO B 1 69 ? 15.672 -3.482 -10.055 1 93.56 69 PRO B C 1
ATOM 1208 O O . PRO B 1 69 ? 16.531 -3.262 -9.195 1 93.56 69 PRO B O 1
ATOM 1211 N N . ASP B 1 70 ? 14.836 -2.576 -10.367 1 92.12 70 ASP B N 1
ATOM 1212 C CA . ASP B 1 70 ? 14.984 -1.197 -9.914 1 92.12 70 ASP B CA 1
ATOM 1213 C C . ASP B 1 70 ? 14.352 -1.001 -8.539 1 92.12 70 ASP B C 1
ATOM 1215 O O . ASP B 1 70 ? 14.57 0.021 -7.887 1 92.12 70 ASP B O 1
ATOM 1219 N N . ASP B 1 71 ? 13.547 -1.985 -8.102 1 90.94 71 ASP B N 1
ATOM 1220 C CA . ASP B 1 71 ? 12.859 -1.831 -6.824 1 90.94 71 ASP B CA 1
ATOM 1221 C C . ASP B 1 71 ? 13.82 -2.043 -5.66 1 90.94 71 ASP B C 1
ATOM 1223 O O . ASP B 1 71 ? 13.602 -1.526 -4.562 1 90.94 71 ASP B O 1
ATOM 1227 N N . LEU B 1 72 ? 14.672 -3.035 -5.617 1 73.25 72 LEU B N 1
ATOM 1228 C CA . LEU B 1 72 ? 15.57 -3.365 -4.52 1 73.25 72 LEU B CA 1
ATOM 1229 C C . LEU B 1 72 ? 16.672 -2.318 -4.379 1 73.25 72 LEU B C 1
ATOM 1231 O O . LEU B 1 72 ? 17.266 -2.182 -3.312 1 73.25 72 LEU B O 1
ATOM 1235 N N . GLU B 1 73 ? 16.969 -1.729 -5.273 1 57.72 73 GLU B N 1
ATOM 1236 C CA . GLU B 1 73 ? 18 -0.709 -5.094 1 57.72 73 GLU B CA 1
ATOM 1237 C C . GLU B 1 73 ? 17.594 0.303 -4.027 1 57.72 73 GLU B C 1
ATOM 1239 O O . GLU B 1 73 ? 18.453 0.873 -3.344 1 57.72 73 GLU B O 1
ATOM 1244 N N . GLU B 1 74 ? 16.422 0.437 -3.807 1 50.59 74 GLU B N 1
ATOM 1245 C CA . GLU B 1 74 ? 16.031 1.475 -2.855 1 50.59 74 GLU B CA 1
ATOM 1246 C C . GLU B 1 74 ? 16.016 0.934 -1.428 1 50.59 74 GLU B C 1
ATOM 1248 O O . GLU B 1 74 ? 15.953 1.705 -0.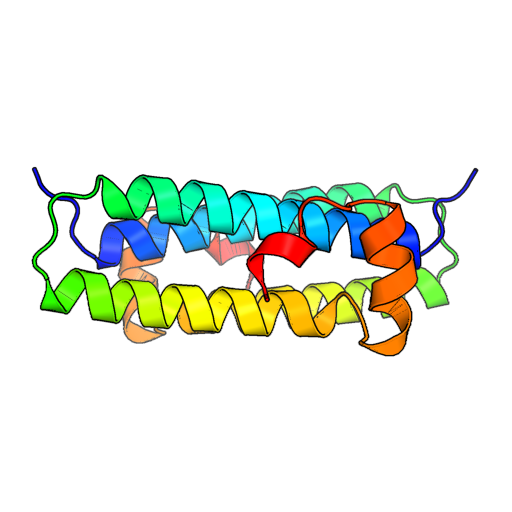467 1 50.59 74 GLU B O 1
ATOM 1253 N N . GLU B 1 75 ? 15.805 -0.311 -1.169 1 46.47 75 GLU B N 1
ATOM 1254 C CA . GLU B 1 75 ? 15.812 -0.773 0.216 1 46.47 75 GLU B CA 1
ATOM 1255 C C . GLU B 1 75 ? 17.234 -0.963 0.726 1 46.47 75 GLU B C 1
ATOM 1257 O O . GLU B 1 75 ? 17.453 -1.243 1.907 1 46.47 75 GLU B O 1
ATOM 1262 N N . ALA B 1 76 ? 18.312 -0.906 -0.058 1 35.16 76 ALA B N 1
ATOM 1263 C CA . ALA B 1 76 ? 19.656 -1.035 0.469 1 35.16 76 ALA B CA 1
ATOM 1264 C C . ALA B 1 76 ? 20.141 0.28 1.074 1 35.16 76 ALA B C 1
ATOM 1266 O O . ALA B 1 76 ? 19.828 1.357 0.56 1 35.16 76 ALA B O 1
#

Secondary structure (DSSP, 8-state):
-PPPHHHHHHHHHHHHHHHHHHHHHHHHTS---HHHHHHHHHHHHHHHHHHHHTTS-GGGHHHHHHH-HHHHTTT-/-PPPHHHHHHHHHHHHHHHHHHHHHHHHTS---HHHHHHHHHHHHHHHHHHHHTTS-GGGHHHHHHH-HHHHTTT-

pLDDT: mean 90.2, std 13.14, range [35.16, 98.31]

Foldseek 3Di:
DPDDLLNVLLVVLVVLLVVLVVVVVVLVVDPDDPVVSVVVVVVSVVVNVVVNCVRAPPVCVVVSCVVVVVSVVVVD/DPDDLLNVLLVVLVVLLVVLVVVVVVLVVDPDDPVVSVVVVVVSVVVNVVVNCVRAPPVCVVVSCVVVVVSVVVVD

Radius of gyration: 16.25 Å; Cα contacts (8 Å, |Δi|>4): 115; chains: 2; bounding box: 38×50×35 Å

Nearest PDB structures (foldseek):
  6v1v-assembly1_D  TM=6.595E-01  e=3.219E+00  Bacillus thuringiensis
  6v1v-assembly1_C  TM=6.665E-01  e=4.159E+00  Bacillus thuringiensis
  6v1v-assembly1_D  TM=6.590E-01  e=3.219E+00  Bacillus thuringiensis
  6v1v-assembly1_C  TM=6.660E-01  e=4.159E+00  Bacillus thuringiensis

Sequence (152 aa):
MPKDTHELRFELHHQLVTLYRDFFDRLVEADLRDGDAARLAQRILLSRQEALKQLVDPEELPAYAQLYPDDLEEEAMPKDTHELRFELHHQLVTLYRDFFDRLVEADLRDGDAARLAQRILLSRQEALKQLVDPEELPAYAQLYPDDLEEEA

Organism: Synechococcus elongatus (strain ATCC 33912 / PCC 7942 / FACHB-805) (NCBI:txid1140)

InterPro domains:
  IPR030810 Hercynine metabolism small protein [PF27862] (6-61)